Protein AF-A0A7S1D2Z5-F1 (afdb_monomer)

Organism: Cyclophora tenuis (NCBI:txid216820)

Nearest PDB structures (foldseek):
  6c48-assembly1_A  TM=4.213E-01  e=8.926E+00  Homo sapiens

Solvent-accessible surface area (backbone atoms only — not comparable to full-atom values): 9254 Å² total; per-residue (Å²): 135,87,83,85,79,87,79,80,78,85,65,81,76,76,74,76,70,76,60,89,83,61,48,77,68,58,61,50,58,77,81,32,56,73,66,57,48,54,48,51,55,48,51,49,52,51,30,54,52,50,31,56,73,47,68,26,44,66,89,79,50,59,74,92,82,38,74,61,78,97,43,58,59,60,38,33,72,69,55,29,50,51,55,49,52,52,53,51,50,48,51,49,55,46,53,52,47,51,51,51,27,61,76,70,75,51,88,59,70,66,57,46,48,59,72,36,46,75,70,46,44,64,59,51,54,52,49,51,56,51,51,54,50,51,50,47,64,76,67,57,70,81,73,78,77,74,81,85,76,129

Structure (mmCIF, N/CA/C/O backbone):
data_AF-A0A7S1D2Z5-F1
#
_entry.id   AF-A0A7S1D2Z5-F1
#
loop_
_atom_site.group_PDB
_atom_site.id
_atom_site.type_symbol
_atom_site.label_atom_id
_atom_site.label_alt_id
_atom_site.label_comp_id
_atom_site.label_asym_id
_atom_site.label_entity_id
_atom_site.label_seq_id
_atom_site.pdbx_PDB_ins_code
_atom_site.Cartn_x
_atom_site.Cartn_y
_atom_site.Cartn_z
_atom_site.occupancy
_atom_site.B_iso_or_equiv
_atom_site.auth_seq_id
_atom_site.auth_comp_id
_atom_site.auth_asym_id
_atom_site.auth_atom_id
_atom_site.pdbx_PDB_model_num
ATOM 1 N N . MET A 1 1 ? -11.275 -44.267 -6.913 1.00 51.56 1 MET A N 1
ATOM 2 C CA . MET A 1 1 ? -10.674 -42.922 -6.797 1.00 51.56 1 MET A CA 1
ATOM 3 C C . MET A 1 1 ? -10.886 -42.446 -5.372 1.00 51.56 1 MET A C 1
ATOM 5 O O . MET A 1 1 ? -12.015 -42.144 -5.008 1.00 51.56 1 MET A O 1
ATOM 9 N N . GLU A 1 2 ? -9.844 -42.473 -4.547 1.00 47.47 2 GLU A N 1
ATOM 10 C CA . GLU A 1 2 ? -9.917 -41.980 -3.168 1.00 47.47 2 GLU A CA 1
ATOM 11 C C . GLU A 1 2 ? -9.928 -40.450 -3.164 1.00 47.47 2 GLU A C 1
ATOM 13 O O . GLU A 1 2 ? -9.069 -39.804 -3.765 1.00 47.47 2 GLU A O 1
ATOM 18 N N . LYS A 1 3 ? -10.927 -39.862 -2.503 1.00 59.06 3 LYS A N 1
ATOM 19 C CA . LYS A 1 3 ? -10.987 -38.419 -2.275 1.00 59.06 3 LYS A CA 1
ATOM 20 C C . LYS A 1 3 ? -10.002 -38.087 -1.157 1.00 59.06 3 LYS A C 1
ATOM 22 O O . LYS A 1 3 ? -10.232 -38.454 -0.010 1.00 59.06 3 LYS A O 1
ATOM 27 N N . LYS A 1 4 ? -8.907 -37.401 -1.488 1.00 60.59 4 LYS A N 1
ATOM 28 C CA . LYS A 1 4 ? -8.026 -36.801 -0.481 1.00 60.59 4 LYS A CA 1
ATOM 29 C C . LYS A 1 4 ? -8.764 -35.625 0.158 1.00 60.59 4 LYS A C 1
ATOM 31 O O . LYS A 1 4 ? -8.948 -34.594 -0.482 1.00 60.59 4 LYS A O 1
ATOM 36 N N . THR A 1 5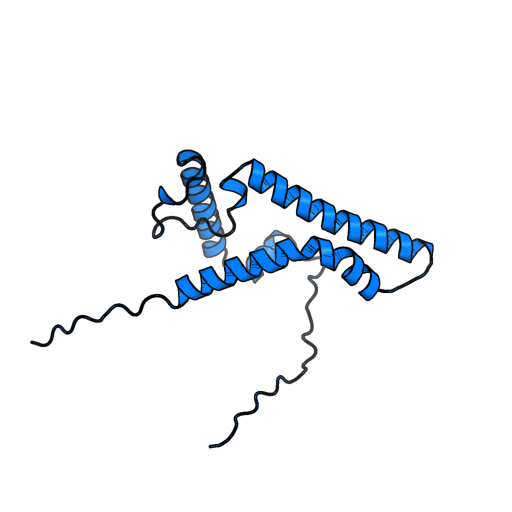 ? -9.200 -35.793 1.399 1.00 65.06 5 THR A N 1
ATOM 37 C CA . THR A 1 5 ? -9.743 -34.704 2.214 1.00 65.06 5 THR A CA 1
ATOM 38 C C . THR A 1 5 ? -8.579 -34.038 2.939 1.00 65.06 5 THR A C 1
ATOM 40 O O . THR A 1 5 ? -7.910 -34.680 3.744 1.00 65.06 5 THR A O 1
ATOM 43 N N . VAL A 1 6 ? -8.306 -32.770 2.631 1.00 55.84 6 VAL A N 1
ATOM 44 C CA . VAL A 1 6 ? -7.319 -31.962 3.360 1.00 55.84 6 VAL A CA 1
ATOM 45 C C . VAL A 1 6 ? -8.023 -31.359 4.572 1.00 55.84 6 VAL A C 1
ATOM 47 O O . VAL A 1 6 ? -8.890 -30.502 4.417 1.00 55.84 6 VAL A O 1
ATOM 50 N N . SER A 1 7 ? -7.685 -31.826 5.771 1.00 61.38 7 SER A N 1
ATOM 51 C CA . SER A 1 7 ? -8.104 -31.204 7.028 1.00 61.38 7 SER A CA 1
ATOM 52 C C . SER A 1 7 ? -6.986 -30.304 7.537 1.00 61.38 7 SER A C 1
ATOM 54 O O . SER A 1 7 ? -5.866 -30.767 7.742 1.00 61.38 7 SER A O 1
ATOM 56 N N . PHE A 1 8 ? -7.285 -29.029 7.760 1.00 58.56 8 PHE A N 1
ATOM 57 C CA . PHE A 1 8 ? -6.383 -28.135 8.475 1.00 58.56 8 PHE A CA 1
ATOM 58 C C . PHE A 1 8 ? -6.639 -28.323 9.967 1.00 58.56 8 PHE A C 1
ATOM 60 O O . PHE A 1 8 ? -7.719 -27.990 10.456 1.00 58.56 8 PHE A O 1
ATOM 67 N N . GLU A 1 9 ? -5.677 -28.899 10.684 1.00 57.34 9 GLU A N 1
ATOM 68 C CA . GLU A 1 9 ? -5.728 -28.926 12.141 1.00 57.34 9 GLU A CA 1
ATOM 69 C C . GLU A 1 9 ? -5.747 -27.482 12.642 1.00 57.34 9 GLU A C 1
ATOM 71 O O . GLU A 1 9 ? -4.842 -26.698 12.351 1.00 57.34 9 GLU A O 1
ATOM 76 N N . SER A 1 10 ? -6.798 -27.127 13.382 1.00 57.66 10 SER A N 1
ATOM 77 C CA . SER A 1 10 ? -6.947 -25.835 14.041 1.00 57.66 10 SER A CA 1
ATOM 78 C C . SER A 1 10 ? -5.989 -25.750 15.227 1.00 57.66 10 SER A C 1
ATOM 80 O O . SER A 1 10 ? -6.407 -25.705 16.384 1.00 57.66 10 SER A O 1
ATOM 82 N N . HIS A 1 11 ? -4.689 -25.766 14.957 1.00 53.03 11 HIS A N 1
ATOM 83 C CA . HIS A 1 11 ? -3.730 -25.292 15.932 1.00 53.03 11 HIS A CA 1
ATOM 84 C C . HIS A 1 11 ? -4.026 -23.806 16.120 1.00 53.03 11 HIS A C 1
ATOM 86 O O . HIS A 1 11 ? -4.082 -23.084 15.120 1.00 53.03 11 HIS A O 1
ATOM 92 N N . PRO A 1 12 ? -4.268 -23.325 17.352 1.00 54.00 12 PRO A N 1
ATOM 93 C CA . PRO A 1 12 ? -4.278 -21.898 17.592 1.00 54.00 12 PRO A CA 1
ATOM 94 C C . PRO A 1 12 ? -2.897 -21.411 17.177 1.00 54.00 12 PRO A C 1
ATOM 96 O O . PRO A 1 12 ? -1.914 -21.655 17.875 1.00 54.00 12 PRO A O 1
ATOM 99 N N . THR A 1 13 ? -2.804 -20.801 15.994 1.00 52.69 13 THR A N 1
ATOM 100 C CA . THR A 1 13 ? -1.597 -20.121 15.555 1.00 52.69 13 THR A CA 1
ATOM 101 C C . THR A 1 13 ? -1.352 -19.086 16.629 1.00 52.69 13 THR A C 1
ATOM 103 O O . THR A 1 13 ? -2.079 -18.095 16.714 1.00 52.69 13 THR A O 1
ATOM 106 N N . GLN A 1 14 ? -0.411 -19.367 17.527 1.00 47.81 14 GLN A N 1
ATOM 107 C CA . GLN A 1 14 ? 0.002 -18.420 18.535 1.00 47.81 14 GLN A CA 1
ATOM 108 C C . GLN A 1 14 ? 0.668 -17.305 17.742 1.00 47.81 14 GLN A C 1
ATOM 110 O O . GLN A 1 14 ? 1.832 -17.387 17.358 1.00 47.81 14 GLN A O 1
ATOM 115 N N . VAL A 1 15 ? -0.134 -16.309 17.371 1.00 53.56 15 VAL A N 1
ATOM 116 C CA . VAL A 1 15 ? 0.358 -15.104 16.733 1.00 53.56 15 VAL A CA 1
ATOM 117 C C . VAL A 1 15 ? 1.236 -14.477 17.796 1.00 53.56 15 VAL A C 1
ATOM 119 O O . VAL A 1 15 ? 0.736 -13.910 18.767 1.00 53.56 15 VAL A O 1
ATOM 122 N N . HIS A 1 16 ? 2.547 -14.657 17.660 1.00 51.16 16 HIS A N 1
ATOM 123 C CA . HIS A 1 16 ? 3.518 -13.936 18.457 1.00 51.16 16 HIS A CA 1
ATOM 124 C C . HIS A 1 16 ? 3.381 -12.466 18.068 1.00 51.16 16 HIS A C 1
ATOM 126 O O . HIS A 1 16 ? 4.008 -11.980 17.128 1.00 51.16 16 HIS A O 1
ATOM 132 N N . LEU A 1 17 ? 2.467 -11.774 18.749 1.00 58.22 17 LEU A N 1
ATOM 133 C CA . LEU A 1 17 ? 2.394 -10.327 18.717 1.00 58.22 17 LEU A CA 1
ATOM 134 C C . LEU A 1 17 ? 3.761 -9.836 19.181 1.00 58.22 17 LEU A C 1
ATOM 136 O O . LEU A 1 17 ? 4.251 -10.274 20.221 1.00 58.22 17 LEU A O 1
ATOM 140 N N . PHE A 1 18 ? 4.399 -9.008 18.353 1.00 62.69 18 PHE A N 1
ATOM 141 C CA . PHE A 1 18 ? 5.741 -8.511 18.627 1.00 62.69 18 PHE A CA 1
ATOM 142 C C . PHE A 1 18 ? 5.799 -7.955 20.045 1.00 62.69 18 PHE A C 1
ATOM 144 O O . PHE A 1 18 ? 4.998 -7.082 20.390 1.00 62.69 18 PHE A O 1
ATOM 151 N N . ASP A 1 19 ? 6.756 -8.439 20.835 1.00 70.44 19 ASP A N 1
ATOM 152 C CA . ASP A 1 19 ? 7.039 -7.827 22.122 1.00 70.44 19 ASP A CA 1
ATOM 153 C C . ASP A 1 19 ? 7.377 -6.344 21.875 1.00 70.44 19 ASP A C 1
ATOM 155 O O . ASP A 1 19 ? 8.113 -5.989 20.944 1.00 70.44 19 ASP A O 1
ATOM 159 N N . ALA A 1 20 ? 6.762 -5.461 22.662 1.00 73.62 20 ALA A N 1
ATOM 160 C CA . ALA A 1 20 ? 6.956 -4.019 22.559 1.00 73.62 20 ALA A CA 1
ATOM 161 C C . ALA A 1 20 ? 8.420 -3.619 22.819 1.00 73.62 20 ALA A C 1
ATOM 163 O O . ALA A 1 20 ? 8.822 -2.512 22.467 1.00 73.62 20 ALA A O 1
ATOM 164 N N . THR A 1 21 ? 9.207 -4.531 23.397 1.00 83.44 21 THR A N 1
ATOM 165 C CA . THR A 1 21 ? 10.645 -4.396 23.644 1.00 83.44 21 THR A CA 1
ATOM 166 C C . THR A 1 21 ? 11.508 -4.540 22.387 1.00 83.44 21 THR A C 1
ATOM 168 O O . THR A 1 21 ? 12.634 -4.050 22.381 1.00 83.44 21 THR A O 1
ATOM 171 N N . VAL A 1 22 ? 11.000 -5.159 21.312 1.00 81.00 22 VAL A N 1
ATOM 172 C CA . VAL A 1 22 ? 11.786 -5.420 20.097 1.00 81.00 22 VAL A CA 1
ATOM 173 C C . VAL A 1 22 ? 11.976 -4.133 19.300 1.00 81.00 22 VAL A C 1
ATOM 175 O O . VAL A 1 22 ? 11.009 -3.506 18.837 1.00 81.00 22 VAL A O 1
ATOM 178 N N . THR A 1 23 ? 13.236 -3.769 19.080 1.00 86.88 23 THR A N 1
ATOM 179 C CA . THR A 1 23 ? 13.613 -2.578 18.318 1.00 86.88 23 THR A CA 1
ATOM 180 C C . THR A 1 23 ? 13.203 -2.700 16.843 1.00 86.88 23 THR A C 1
ATOM 182 O O . THR A 1 23 ? 13.090 -3.803 16.295 1.00 86.88 23 THR A O 1
ATOM 185 N N . PRO A 1 24 ? 12.972 -1.578 16.137 1.00 79.56 24 PRO A N 1
ATOM 186 C CA . PRO A 1 24 ? 12.728 -1.599 14.695 1.00 79.56 24 PRO A CA 1
ATOM 187 C C . PRO A 1 24 ? 13.838 -2.298 13.896 1.00 79.56 24 PRO A C 1
ATOM 189 O O . PRO A 1 24 ? 13.572 -2.855 12.834 1.00 79.56 24 PRO A O 1
ATOM 192 N N . GLU A 1 25 ? 15.074 -2.255 14.386 1.00 81.25 25 GLU A N 1
ATOM 193 C CA . GLU A 1 25 ? 16.257 -2.880 13.795 1.00 81.25 25 GLU A CA 1
ATOM 194 C C . GLU A 1 25 ? 16.185 -4.401 13.914 1.00 81.25 25 GLU A C 1
ATOM 196 O O . GLU A 1 25 ? 16.324 -5.098 12.911 1.00 81.25 25 GLU A O 1
ATOM 201 N N . GLU A 1 26 ? 15.861 -4.909 15.101 1.00 81.31 26 GLU A N 1
ATOM 202 C CA . GLU A 1 26 ? 15.646 -6.339 15.331 1.00 81.31 26 GLU A CA 1
ATOM 203 C C . GLU A 1 26 ? 14.459 -6.854 14.517 1.00 81.31 26 GLU A C 1
ATOM 205 O O . GLU A 1 26 ? 14.572 -7.892 13.871 1.00 81.31 26 GLU A O 1
ATOM 210 N N . LYS A 1 27 ? 13.361 -6.084 14.428 1.00 79.19 27 LYS A N 1
ATOM 211 C CA . LYS A 1 27 ? 12.191 -6.431 13.596 1.00 79.19 27 LYS A CA 1
ATOM 212 C C . LYS A 1 27 ? 12.559 -6.720 12.140 1.00 79.19 27 LYS A C 1
ATOM 214 O O . LYS A 1 27 ? 11.940 -7.587 11.530 1.00 79.19 27 LYS A O 1
ATOM 219 N N . LYS A 1 28 ? 13.558 -6.027 11.581 1.00 77.56 28 LYS A N 1
ATOM 220 C CA . LYS A 1 28 ? 14.013 -6.235 10.193 1.00 77.56 28 LYS A CA 1
ATOM 221 C C . LYS A 1 28 ? 14.710 -7.588 10.016 1.00 77.56 28 LYS A C 1
ATOM 223 O O . LYS A 1 28 ? 14.502 -8.235 8.993 1.00 77.56 28 LYS A O 1
ATOM 228 N N . LEU A 1 29 ? 15.474 -8.022 11.020 1.00 79.69 29 LEU A N 1
ATOM 229 C CA . LEU A 1 29 ? 16.267 -9.256 10.989 1.00 79.69 29 LEU A CA 1
ATOM 230 C C . LEU A 1 29 ? 15.425 -10.539 11.045 1.00 79.69 29 LEU A C 1
ATOM 232 O O . LEU A 1 29 ? 15.912 -11.594 10.653 1.00 79.69 29 LEU A O 1
ATOM 236 N N . TYR A 1 30 ? 14.168 -10.467 11.494 1.00 81.19 30 TYR A N 1
ATOM 237 C CA . TYR A 1 30 ? 13.279 -11.639 11.515 1.00 81.19 30 TYR A CA 1
ATOM 238 C C . TYR A 1 30 ? 12.808 -12.076 10.126 1.00 81.19 30 TYR A C 1
ATOM 240 O O . TYR A 1 30 ? 12.455 -13.237 9.944 1.00 81.19 30 TYR A O 1
ATOM 248 N N . TRP A 1 31 ? 12.768 -11.154 9.161 1.00 81.31 31 TRP A N 1
ATOM 249 C CA . TRP A 1 31 ? 12.208 -11.414 7.830 1.00 81.31 31 TRP A CA 1
ATOM 250 C C . TRP A 1 31 ? 13.281 -11.539 6.754 1.00 81.31 31 TRP A C 1
ATOM 252 O O . TRP A 1 31 ? 13.083 -12.249 5.772 1.00 81.31 31 TRP A O 1
ATOM 262 N N . PHE A 1 32 ? 14.409 -10.849 6.930 1.00 86.19 32 PHE A N 1
ATOM 263 C CA . PHE A 1 32 ? 15.472 -10.777 5.937 1.00 86.19 32 PHE A CA 1
ATOM 264 C C . PHE A 1 32 ? 16.835 -10.866 6.608 1.00 86.19 32 PHE A C 1
ATOM 266 O O . PHE A 1 32 ? 17.053 -10.296 7.680 1.00 86.19 32 PHE A O 1
ATOM 273 N N . SER A 1 33 ? 17.790 -11.502 5.930 1.00 90.31 33 SER A N 1
ATOM 274 C CA . SER A 1 33 ? 19.190 -11.301 6.285 1.00 90.31 33 SER A CA 1
ATOM 275 C C . SER A 1 33 ? 19.574 -9.833 6.046 1.00 90.31 33 SER A C 1
ATOM 277 O O . SER A 1 33 ? 19.002 -9.163 5.181 1.00 90.31 33 SER A O 1
ATOM 279 N N . ASN A 1 34 ? 20.574 -9.323 6.775 1.00 88.56 34 ASN A N 1
ATOM 280 C CA . ASN A 1 34 ? 21.081 -7.961 6.552 1.00 88.56 34 ASN A CA 1
ATOM 281 C C . ASN A 1 34 ? 21.444 -7.719 5.080 1.00 88.56 34 ASN A C 1
ATOM 283 O O . ASN A 1 34 ? 21.098 -6.685 4.512 1.00 88.56 34 ASN A O 1
ATOM 287 N N . ARG A 1 35 ? 22.082 -8.708 4.446 1.00 93.44 35 ARG A N 1
ATOM 288 C CA . ARG A 1 35 ? 22.470 -8.646 3.036 1.00 93.44 35 ARG A CA 1
ATOM 289 C C . ARG A 1 35 ? 21.254 -8.504 2.115 1.00 93.44 35 ARG A C 1
ATOM 291 O O . ARG A 1 35 ? 21.265 -7.639 1.241 1.00 93.44 35 ARG A O 1
ATOM 298 N N . ASP A 1 36 ? 20.212 -9.310 2.310 1.00 92.06 36 ASP A N 1
ATOM 299 C CA . ASP A 1 36 ? 19.007 -9.269 1.464 1.00 92.06 36 ASP A CA 1
ATOM 300 C C . ASP A 1 36 ? 18.231 -7.964 1.660 1.00 92.06 36 ASP A C 1
ATOM 302 O O . ASP A 1 36 ? 17.703 -7.378 0.709 1.00 92.06 36 ASP A O 1
ATOM 306 N N . PHE A 1 37 ? 18.202 -7.454 2.892 1.00 88.50 37 PHE A N 1
ATOM 307 C CA . PHE A 1 37 ? 17.589 -6.168 3.193 1.00 88.50 37 PHE A CA 1
ATOM 308 C C . PHE A 1 37 ? 18.324 -5.003 2.511 1.00 88.50 37 PHE A C 1
ATOM 310 O O . PHE A 1 37 ? 17.697 -4.108 1.932 1.00 88.50 37 PHE A O 1
ATOM 317 N N . GLU A 1 38 ? 19.656 -4.997 2.549 1.00 92.75 38 GLU A N 1
ATOM 318 C CA . GLU A 1 38 ? 20.464 -3.978 1.878 1.00 92.75 38 GLU A CA 1
ATOM 319 C C . GLU A 1 38 ? 20.309 -4.040 0.358 1.00 92.75 38 GLU A C 1
ATOM 321 O O . GLU A 1 38 ? 20.128 -2.999 -0.290 1.00 92.75 38 GLU A O 1
ATOM 326 N N . GLN A 1 39 ? 20.327 -5.252 -0.200 1.00 93.88 39 GLN A N 1
ATOM 327 C CA . GLN A 1 39 ? 20.158 -5.487 -1.627 1.00 93.88 39 GLN A CA 1
ATOM 328 C C . GLN A 1 39 ? 18.770 -5.033 -2.096 1.00 93.88 39 GLN A C 1
ATOM 330 O O . GLN A 1 39 ? 18.678 -4.157 -2.956 1.00 93.88 39 GLN A O 1
ATOM 335 N N . SER A 1 40 ? 17.693 -5.478 -1.444 1.00 91.12 40 SER A N 1
ATOM 336 C CA . SER A 1 40 ? 16.327 -5.029 -1.760 1.00 91.12 40 SER A CA 1
ATOM 337 C C . SER A 1 40 ? 16.154 -3.512 -1.593 1.00 91.12 40 SER A C 1
ATOM 339 O O . SER A 1 40 ? 15.513 -2.846 -2.410 1.00 91.12 40 SER A O 1
ATOM 341 N N . SER A 1 41 ? 16.794 -2.907 -0.588 1.00 92.00 41 SER A N 1
ATOM 342 C CA . SER A 1 41 ? 16.807 -1.452 -0.405 1.00 92.00 41 SER A CA 1
ATOM 343 C C . SER A 1 41 ? 17.543 -0.711 -1.526 1.00 92.00 41 SER A C 1
ATOM 345 O O . SER A 1 41 ? 17.178 0.424 -1.866 1.00 92.00 41 SER A O 1
ATOM 347 N N . LYS A 1 42 ? 18.599 -1.302 -2.091 1.00 95.81 42 LYS A N 1
ATOM 348 C CA . LYS A 1 42 ? 19.309 -0.780 -3.265 1.00 95.81 42 LYS A CA 1
ATOM 349 C C . LYS A 1 42 ? 18.440 -0.914 -4.515 1.00 95.81 42 LYS A C 1
ATOM 351 O O . LYS A 1 42 ? 18.234 0.097 -5.187 1.00 95.81 42 LYS A O 1
ATOM 356 N N . ASP A 1 43 ? 17.856 -2.081 -4.753 1.00 95.06 43 ASP A N 1
ATOM 357 C CA . ASP A 1 43 ? 17.017 -2.369 -5.923 1.00 95.06 43 ASP A CA 1
ATOM 358 C C . ASP A 1 43 ? 15.773 -1.485 -5.960 1.00 95.06 43 ASP A C 1
ATOM 360 O O . ASP A 1 43 ? 15.478 -0.851 -6.977 1.00 95.06 43 ASP A O 1
ATOM 364 N N . ARG A 1 44 ? 15.129 -1.288 -4.804 1.00 95.38 44 ARG A N 1
ATOM 365 C CA . ARG A 1 44 ? 14.047 -0.311 -4.642 1.00 95.38 44 ARG A CA 1
ATOM 366 C C . ARG A 1 44 ? 14.479 1.090 -5.072 1.00 95.38 44 ARG A C 1
ATOM 368 O O . ARG A 1 44 ? 13.770 1.762 -5.817 1.00 95.38 44 ARG A O 1
ATOM 375 N N . ARG A 1 45 ? 15.635 1.571 -4.597 1.00 96.75 45 ARG A N 1
ATOM 376 C CA . ARG A 1 45 ? 16.129 2.921 -4.932 1.00 96.75 45 ARG A CA 1
ATOM 377 C C . ARG A 1 45 ? 16.436 3.057 -6.420 1.00 96.75 45 ARG A C 1
ATOM 379 O O . ARG A 1 45 ? 16.145 4.108 -6.991 1.00 96.75 45 ARG A O 1
ATOM 386 N N . MET A 1 46 ? 17.027 2.032 -7.031 1.00 97.50 46 MET A N 1
ATOM 387 C CA . MET A 1 46 ? 17.314 2.020 -8.466 1.00 97.50 46 MET A CA 1
ATOM 388 C C . MET A 1 46 ? 16.021 2.050 -9.281 1.00 97.50 46 MET A C 1
ATOM 390 O O . MET A 1 46 ? 15.877 2.921 -10.138 1.00 97.50 46 MET A O 1
ATOM 394 N N . THR A 1 47 ? 15.049 1.207 -8.935 1.00 96.56 47 THR A N 1
ATOM 395 C CA . THR A 1 47 ? 13.762 1.141 -9.634 1.00 96.56 47 THR A CA 1
ATOM 396 C C . THR A 1 47 ? 12.967 2.436 -9.504 1.00 96.56 47 THR A C 1
ATOM 398 O O . THR A 1 47 ? 12.499 2.975 -10.501 1.00 96.56 47 THR A O 1
ATOM 401 N N . VAL A 1 48 ? 12.894 3.036 -8.309 1.00 96.25 48 VAL A N 1
ATOM 402 C CA . VAL A 1 48 ? 12.232 4.344 -8.131 1.00 96.25 48 VAL A CA 1
ATOM 403 C C . VAL A 1 48 ? 12.902 5.433 -8.976 1.00 96.25 48 VAL A C 1
ATOM 405 O O . VAL A 1 48 ? 12.219 6.302 -9.520 1.00 96.25 48 VAL A O 1
ATOM 408 N N . ARG A 1 49 ? 14.236 5.419 -9.103 1.00 96.62 49 ARG A N 1
ATOM 409 C CA . ARG A 1 49 ? 14.946 6.366 -9.979 1.00 96.62 49 ARG A CA 1
ATOM 410 C C . ARG A 1 49 ? 14.609 6.128 -11.451 1.00 96.62 49 ARG A C 1
ATOM 412 O O . ARG A 1 49 ? 14.386 7.110 -12.156 1.00 96.62 49 ARG A O 1
ATOM 419 N N . ALA A 1 50 ? 14.558 4.873 -11.895 1.00 96.44 50 ALA A N 1
ATOM 420 C CA . ALA A 1 50 ? 14.174 4.509 -13.258 1.00 96.44 50 ALA A CA 1
ATOM 421 C C . ALA A 1 50 ? 12.732 4.945 -13.567 1.00 96.44 50 ALA A C 1
ATOM 423 O O . ALA A 1 50 ? 12.525 5.713 -14.504 1.00 96.44 50 ALA A O 1
ATOM 424 N N . LEU A 1 51 ? 11.769 4.605 -12.701 1.00 95.31 51 LEU A N 1
ATOM 425 C CA . LEU A 1 51 ? 10.365 5.021 -12.817 1.00 95.31 51 LEU A CA 1
ATOM 426 C C . LEU A 1 51 ? 10.217 6.540 -12.924 1.00 95.31 51 LEU A C 1
ATOM 428 O O . LEU A 1 51 ? 9.496 7.045 -13.779 1.00 95.31 51 LEU A O 1
ATOM 432 N N . ARG A 1 52 ? 10.935 7.302 -12.091 1.00 93.94 52 ARG A N 1
ATOM 433 C CA . ARG A 1 52 ? 10.898 8.772 -12.153 1.00 93.94 52 ARG A CA 1
ATOM 434 C C . ARG A 1 52 ? 11.431 9.316 -13.477 1.00 93.94 52 ARG A C 1
ATOM 436 O O . ARG A 1 52 ? 10.865 10.275 -13.994 1.00 93.94 52 ARG A O 1
ATOM 443 N N . ARG A 1 53 ? 12.499 8.725 -14.023 1.00 95.19 53 ARG A N 1
ATOM 444 C CA . ARG A 1 53 ? 13.046 9.108 -15.338 1.00 95.19 53 ARG A CA 1
ATOM 445 C C . ARG A 1 53 ? 12.065 8.789 -16.464 1.00 95.19 53 ARG A C 1
ATOM 447 O O . ARG A 1 53 ? 11.873 9.628 -17.335 1.00 95.19 53 ARG A O 1
ATOM 454 N N . ALA A 1 54 ? 11.391 7.646 -16.377 1.00 94.62 54 ALA A N 1
ATOM 455 C CA . ALA A 1 54 ? 10.320 7.233 -17.280 1.00 94.62 54 ALA A CA 1
ATOM 456 C C . ALA A 1 54 ? 8.987 7.972 -17.047 1.00 94.62 54 ALA A C 1
ATOM 458 O O . ALA A 1 54 ? 7.990 7.668 -17.689 1.00 94.62 54 ALA A O 1
ATOM 459 N N . ARG A 1 55 ? 8.936 8.940 -16.116 1.00 93.31 55 ARG A N 1
ATOM 460 C CA . ARG A 1 55 ? 7.714 9.676 -15.735 1.00 93.31 55 ARG A CA 1
ATOM 461 C C . ARG A 1 55 ? 6.552 8.764 -15.314 1.00 93.31 55 ARG A C 1
ATOM 463 O O . ARG A 1 55 ? 5.395 9.142 -15.462 1.00 93.31 55 ARG A O 1
ATOM 470 N N . GLY A 1 56 ? 6.87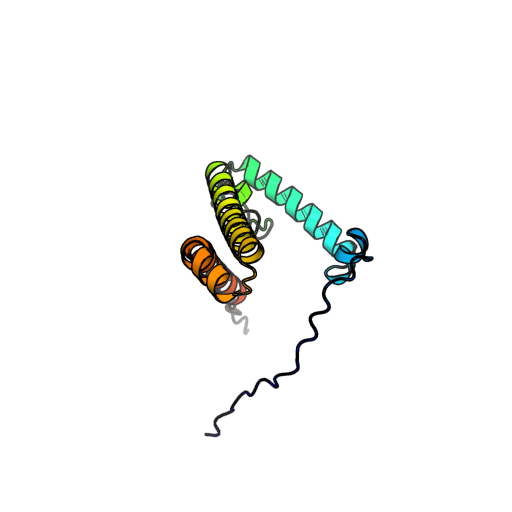9 7.604 -14.747 1.00 90.62 56 GLY A N 1
ATOM 471 C CA . GLY A 1 56 ? 5.918 6.619 -14.265 1.00 90.62 56 GLY A CA 1
ATOM 472 C C . GLY A 1 56 ? 5.423 5.617 -15.305 1.00 90.62 56 GLY A C 1
ATOM 473 O O . GLY A 1 56 ? 4.600 4.778 -14.954 1.00 90.62 56 GLY A O 1
ATOM 474 N N . ASP A 1 57 ? 5.917 5.684 -16.542 1.00 91.94 57 ASP A N 1
ATOM 475 C CA . ASP A 1 57 ? 5.599 4.709 -17.583 1.00 91.94 57 ASP A CA 1
ATOM 476 C C . ASP A 1 57 ? 6.436 3.435 -17.406 1.00 91.94 57 ASP A C 1
ATOM 478 O O . ASP A 1 57 ? 7.643 3.420 -17.653 1.00 91.94 57 ASP A O 1
ATOM 482 N N . GLU A 1 58 ? 5.789 2.365 -16.946 1.00 90.69 58 GLU A N 1
ATOM 483 C CA . GLU A 1 58 ? 6.435 1.071 -16.710 1.00 90.69 58 GLU A CA 1
ATOM 484 C C . GLU A 1 58 ? 6.865 0.372 -17.997 1.00 90.69 58 GLU A C 1
ATOM 486 O O . GLU A 1 58 ? 7.805 -0.413 -17.960 1.00 90.69 58 GLU A O 1
ATOM 491 N N . SER A 1 59 ? 6.233 0.678 -19.136 1.00 90.88 59 SER A N 1
ATOM 492 C CA . SER A 1 59 ? 6.580 0.055 -20.420 1.00 90.88 59 SER A CA 1
ATOM 493 C C . SER A 1 59 ? 7.977 0.444 -20.915 1.00 90.88 59 SER A C 1
ATOM 495 O O . SER A 1 59 ? 8.550 -0.234 -21.764 1.00 90.88 59 SER A O 1
ATOM 497 N N . LEU A 1 60 ? 8.542 1.523 -20.362 1.00 93.75 60 LEU A N 1
ATOM 498 C CA . LEU A 1 60 ? 9.891 2.002 -20.658 1.00 93.75 60 LEU A CA 1
ATOM 499 C C . LEU A 1 60 ? 10.965 1.367 -19.762 1.00 93.75 60 LEU A C 1
ATOM 501 O O . LEU A 1 60 ? 12.143 1.707 -19.897 1.00 93.75 60 LEU A O 1
ATOM 505 N N . LEU A 1 61 ? 10.582 0.516 -18.806 1.00 93.81 61 LEU A N 1
ATOM 506 C CA . LEU A 1 61 ? 11.512 -0.162 -17.909 1.00 93.81 61 LEU A CA 1
ATOM 507 C C . LEU A 1 61 ? 11.751 -1.594 -18.384 1.00 93.81 61 LEU A C 1
ATOM 509 O O . LEU A 1 61 ? 10.825 -2.307 -18.755 1.00 93.81 61 LEU A O 1
ATOM 513 N N . ASP A 1 62 ? 13.008 -2.024 -18.304 1.00 93.06 62 ASP A N 1
ATOM 514 C CA . ASP A 1 62 ? 13.367 -3.428 -18.468 1.00 93.06 62 ASP A CA 1
ATOM 515 C C . ASP A 1 62 ? 12.846 -4.242 -17.272 1.00 93.06 62 ASP A C 1
ATOM 517 O O . ASP A 1 62 ? 13.266 -4.025 -16.128 1.00 93.06 62 ASP A O 1
ATOM 521 N N . ALA A 1 63 ? 11.919 -5.162 -17.548 1.00 87.69 63 ALA A N 1
ATOM 522 C CA . ALA A 1 63 ? 11.267 -6.006 -16.553 1.00 87.69 63 ALA A CA 1
ATOM 523 C C . ALA A 1 63 ? 12.217 -7.034 -15.913 1.00 87.69 63 ALA A C 1
ATOM 525 O O . ALA A 1 63 ? 11.938 -7.500 -14.810 1.00 87.69 63 ALA A O 1
ATOM 526 N N . GLU A 1 64 ? 13.339 -7.371 -16.560 1.00 88.75 64 GLU A N 1
ATOM 527 C CA . GLU A 1 64 ? 14.356 -8.258 -15.978 1.00 88.75 64 GLU A CA 1
ATOM 528 C C . GLU A 1 64 ? 15.247 -7.516 -14.973 1.00 88.75 64 GLU A C 1
ATOM 530 O O . GLU A 1 64 ? 15.758 -8.104 -14.018 1.00 88.75 64 GLU A O 1
ATOM 535 N N . GLN A 1 65 ? 15.417 -6.204 -15.162 1.00 92.44 65 GLN A N 1
ATOM 536 C CA . GLN A 1 65 ? 16.302 -5.378 -14.343 1.00 92.44 65 GLN A CA 1
ATOM 537 C C . GLN A 1 65 ? 15.581 -4.659 -13.196 1.00 92.44 65 GLN A C 1
ATOM 539 O O . GLN A 1 65 ? 16.182 -4.401 -12.147 1.00 92.44 65 GLN A O 1
ATOM 544 N N . TYR A 1 66 ? 14.316 -4.288 -13.390 1.00 94.19 66 TYR A N 1
ATOM 545 C CA . TYR A 1 66 ? 13.566 -3.457 -12.453 1.00 94.19 66 TYR A CA 1
ATOM 546 C C . TYR A 1 66 ? 12.261 -4.122 -12.024 1.00 94.19 66 TYR A C 1
ATOM 548 O O . TYR A 1 66 ? 11.464 -4.559 -12.844 1.00 94.19 66 TYR A O 1
ATOM 556 N N . CYS A 1 67 ? 11.994 -4.099 -10.717 1.00 90.25 67 CYS A N 1
ATOM 557 C CA . CYS A 1 67 ? 10.730 -4.564 -10.153 1.00 90.25 67 CYS A CA 1
ATOM 558 C C . CYS A 1 67 ? 9.917 -3.372 -9.642 1.00 90.25 67 CYS A C 1
ATOM 560 O O . CYS A 1 67 ? 10.241 -2.774 -8.612 1.00 90.25 67 CYS A O 1
ATOM 562 N N . SER A 1 68 ? 8.871 -2.999 -10.379 1.00 90.50 68 SER A N 1
ATOM 563 C CA . SER A 1 68 ? 7.996 -1.874 -10.033 1.00 90.50 68 SER A CA 1
ATOM 564 C C . SER A 1 68 ? 6.846 -2.246 -9.086 1.00 90.50 68 SER A C 1
ATOM 566 O O . SER A 1 68 ? 6.158 -1.363 -8.565 1.00 90.50 68 SER A O 1
ATOM 568 N N . ARG A 1 69 ? 6.653 -3.542 -8.809 1.00 86.88 69 ARG A N 1
ATOM 569 C CA . ARG A 1 69 ? 5.638 -4.043 -7.872 1.00 86.88 69 ARG A CA 1
ATOM 570 C C . ARG A 1 69 ? 5.864 -3.497 -6.465 1.00 86.88 69 ARG A C 1
ATOM 572 O O . ARG A 1 69 ? 6.993 -3.394 -5.988 1.00 86.88 69 ARG A O 1
ATOM 579 N N . GLY A 1 70 ? 4.782 -3.096 -5.802 1.00 87.81 70 GLY A N 1
ATOM 580 C CA . GLY A 1 70 ? 4.833 -2.416 -4.505 1.00 87.81 70 GLY A CA 1
ATOM 581 C C . GLY A 1 70 ? 5.345 -0.969 -4.572 1.00 87.81 70 GLY A C 1
ATOM 582 O O . GLY A 1 70 ? 5.401 -0.282 -3.547 1.00 87.81 70 GLY A O 1
ATOM 583 N N . LEU A 1 71 ? 5.714 -0.479 -5.761 1.00 92.56 71 LEU A N 1
ATOM 584 C CA . LEU A 1 71 ? 6.178 0.885 -6.016 1.00 92.56 71 LEU A CA 1
ATOM 585 C C . LEU A 1 71 ? 5.172 1.682 -6.850 1.00 92.56 71 LEU A C 1
ATOM 587 O O . LEU A 1 71 ? 5.508 2.734 -7.390 1.00 92.56 71 LEU A O 1
ATOM 591 N N . GLU A 1 72 ? 3.909 1.259 -6.885 1.00 88.81 72 GLU A N 1
ATOM 592 C CA . GLU A 1 72 ? 2.871 1.858 -7.730 1.00 88.81 72 GLU A CA 1
ATOM 593 C C . GLU A 1 72 ? 2.597 3.318 -7.339 1.00 88.81 72 GLU A C 1
ATOM 595 O O . GLU A 1 72 ?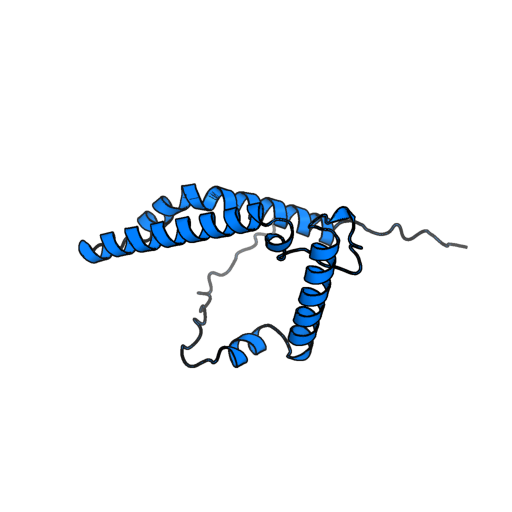 2.300 4.168 -8.173 1.00 88.81 72 GLU A O 1
ATOM 600 N N . SER A 1 73 ? 2.814 3.668 -6.067 1.00 91.19 73 SER A N 1
ATOM 601 C CA . SER A 1 73 ? 2.777 5.061 -5.591 1.00 91.19 73 SER A CA 1
ATOM 602 C C . SER A 1 73 ? 3.785 6.002 -6.279 1.00 91.19 73 SER A C 1
ATOM 604 O O . SER A 1 73 ? 3.659 7.223 -6.166 1.00 91.19 73 SER A O 1
ATOM 606 N N . TYR A 1 74 ? 4.781 5.463 -6.987 1.00 91.19 74 TYR A N 1
ATOM 607 C CA . TYR A 1 74 ? 5.758 6.223 -7.765 1.00 91.19 74 TYR A CA 1
ATOM 608 C C . TYR A 1 74 ? 5.420 6.304 -9.261 1.00 91.19 74 TYR A C 1
ATOM 610 O O . TYR A 1 74 ? 6.050 7.102 -9.952 1.00 91.19 74 TYR A O 1
ATOM 618 N N . GLN A 1 75 ? 4.422 5.555 -9.747 1.00 89.38 75 GLN A N 1
ATOM 619 C CA . GLN A 1 75 ? 3.937 5.639 -11.133 1.00 89.38 75 GLN A CA 1
ATOM 620 C C . GLN A 1 75 ? 3.187 6.955 -11.384 1.00 89.38 75 GLN A C 1
ATOM 622 O O . GLN A 1 75 ? 3.306 7.569 -12.435 1.00 89.38 75 GLN A O 1
ATOM 627 N N . SER A 1 76 ? 2.405 7.432 -10.411 1.00 91.50 76 SER A N 1
ATOM 628 C CA . SER A 1 76 ? 1.651 8.678 -10.565 1.00 91.50 76 SER A CA 1
ATOM 629 C C . SER A 1 76 ? 1.383 9.361 -9.231 1.00 91.50 76 SER A C 1
ATOM 631 O O . SER A 1 76 ? 0.969 8.736 -8.253 1.00 91.50 76 SER A O 1
ATOM 633 N N . ILE A 1 77 ? 1.549 10.687 -9.209 1.00 90.38 77 ILE A N 1
ATOM 634 C CA . ILE A 1 77 ? 1.215 11.524 -8.048 1.00 90.38 77 ILE A CA 1
ATOM 635 C C . ILE A 1 77 ? -0.271 11.385 -7.703 1.00 90.38 77 ILE A C 1
ATOM 637 O O . ILE A 1 77 ? -0.611 11.230 -6.531 1.00 90.38 77 ILE A O 1
ATOM 641 N N . ARG A 1 78 ? -1.150 11.388 -8.716 1.00 92.38 78 ARG A N 1
ATOM 642 C CA . ARG A 1 78 ? -2.600 11.236 -8.521 1.00 92.38 78 ARG A CA 1
ATOM 643 C C . ARG A 1 78 ? -2.934 9.875 -7.922 1.00 92.38 78 ARG A C 1
ATOM 645 O O . ARG A 1 78 ? -3.718 9.791 -6.984 1.00 92.38 78 ARG A O 1
ATOM 652 N N . PHE A 1 79 ? -2.289 8.823 -8.419 1.00 89.94 79 PHE A N 1
ATOM 653 C CA . PHE A 1 79 ? -2.490 7.473 -7.904 1.00 89.94 79 PHE A CA 1
ATOM 654 C C . PHE A 1 79 ? -2.027 7.340 -6.443 1.00 89.94 79 PHE A C 1
ATOM 656 O O . PHE A 1 79 ? -2.739 6.793 -5.603 1.00 89.94 79 PHE A O 1
ATOM 663 N N . ASN A 1 80 ? -0.881 7.930 -6.097 1.00 92.75 80 ASN A N 1
ATOM 664 C CA . ASN A 1 80 ? -0.405 7.989 -4.715 1.00 92.75 80 ASN A CA 1
ATOM 665 C C . ASN A 1 80 ? -1.368 8.754 -3.796 1.00 92.75 80 ASN A C 1
ATOM 667 O O . ASN A 1 80 ? -1.662 8.310 -2.687 1.00 92.75 80 ASN A O 1
ATOM 671 N N . GLN A 1 81 ? -1.880 9.900 -4.254 1.00 94.06 81 GLN A N 1
ATOM 672 C CA . GLN A 1 81 ? -2.878 10.672 -3.512 1.00 94.06 81 GLN A CA 1
ATOM 673 C C . GLN A 1 81 ? -4.143 9.846 -3.266 1.00 94.06 81 GLN A C 1
ATOM 675 O O . GLN A 1 81 ? -4.622 9.813 -2.135 1.00 94.06 81 GLN A O 1
ATOM 680 N N . HIS A 1 82 ? -4.625 9.124 -4.282 1.00 92.06 82 HIS A N 1
ATOM 681 C CA . HIS A 1 82 ? -5.771 8.226 -4.159 1.00 92.06 82 HIS A CA 1
ATOM 682 C C . HIS A 1 82 ? -5.522 7.118 -3.125 1.00 92.06 82 HIS A C 1
ATOM 684 O O . HIS A 1 82 ? -6.312 6.949 -2.199 1.00 92.06 82 HIS A O 1
ATOM 690 N N . LEU A 1 83 ? -4.378 6.426 -3.206 1.00 91.44 83 LEU A N 1
ATOM 691 C CA . LEU A 1 83 ? -3.982 5.405 -2.228 1.00 91.44 83 LEU A CA 1
ATOM 692 C C . LEU A 1 83 ? -3.943 5.948 -0.795 1.00 91.44 83 LEU A C 1
ATOM 694 O O . LEU A 1 83 ? -4.426 5.298 0.134 1.00 91.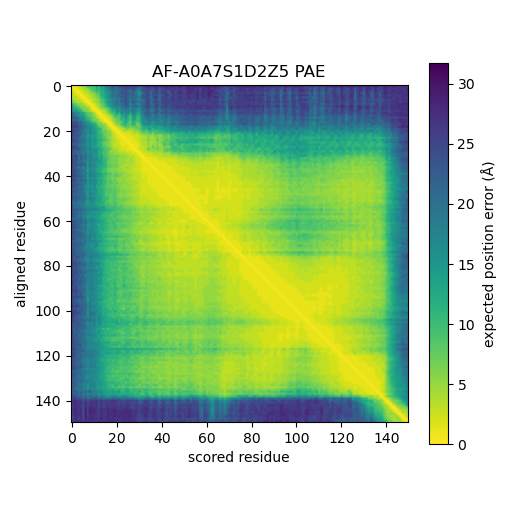44 83 LEU A O 1
ATOM 698 N N . LYS A 1 84 ? -3.360 7.136 -0.600 1.00 92.81 84 LYS A N 1
ATOM 699 C CA . LYS A 1 84 ? -3.286 7.778 0.718 1.00 92.81 84 LYS A CA 1
ATOM 700 C C . LYS A 1 84 ? -4.669 8.143 1.241 1.00 92.81 84 LYS A C 1
ATOM 702 O O . LYS A 1 84 ? -4.979 7.790 2.373 1.00 92.81 84 LYS A O 1
ATOM 707 N N . ALA A 1 85 ? -5.495 8.793 0.422 1.00 93.25 85 ALA A N 1
ATOM 708 C CA . ALA A 1 85 ? -6.854 9.172 0.794 1.00 93.25 85 ALA A CA 1
ATOM 709 C C . ALA A 1 85 ? -7.678 7.946 1.212 1.00 93.25 85 ALA A C 1
ATOM 711 O O . ALA A 1 85 ? -8.315 7.962 2.263 1.00 93.25 85 ALA A O 1
ATOM 712 N N . HIS A 1 86 ? -7.575 6.856 0.451 1.00 92.88 86 HIS A N 1
ATOM 713 C CA . HIS A 1 86 ? -8.257 5.602 0.743 1.00 92.88 86 HIS A CA 1
ATOM 714 C C . HIS A 1 86 ? -7.831 5.000 2.093 1.00 92.88 86 HIS A C 1
ATOM 716 O O . HIS A 1 86 ? -8.669 4.677 2.935 1.00 92.88 86 HIS A O 1
ATOM 722 N N . ARG A 1 87 ? -6.517 4.913 2.350 1.00 92.31 87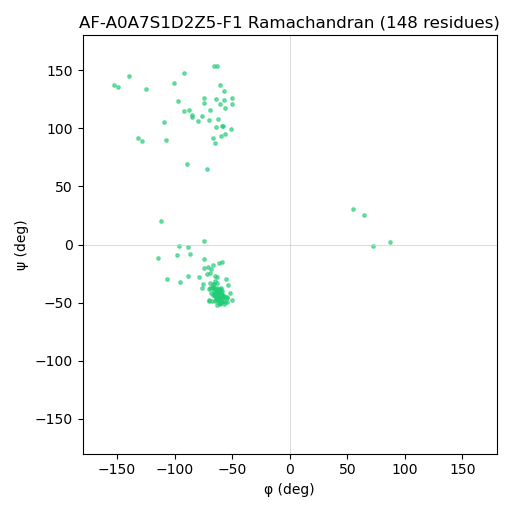 ARG A N 1
ATOM 723 C CA . ARG A 1 87 ? -5.975 4.436 3.638 1.00 92.31 87 ARG A CA 1
ATOM 724 C C . ARG A 1 87 ? -6.422 5.312 4.807 1.00 92.31 87 ARG A C 1
ATOM 726 O O . ARG A 1 87 ? -6.817 4.790 5.846 1.00 92.31 87 ARG A O 1
ATOM 733 N N . THR A 1 88 ? -6.378 6.632 4.636 1.00 95.25 88 THR A N 1
ATOM 734 C CA . THR A 1 88 ? -6.829 7.583 5.656 1.00 95.25 88 THR A CA 1
ATOM 735 C C . THR A 1 88 ? -8.323 7.448 5.933 1.00 95.25 88 THR A C 1
ATOM 737 O O . THR A 1 88 ? -8.711 7.511 7.095 1.00 95.25 88 THR A O 1
ATOM 740 N N . SER A 1 89 ? -9.148 7.224 4.906 1.00 95.19 89 SER A N 1
ATOM 741 C CA . SER A 1 89 ? -10.587 6.995 5.069 1.00 95.19 89 SER A CA 1
ATOM 742 C C . SER A 1 89 ? -10.860 5.761 5.925 1.00 95.19 89 SER A C 1
ATOM 744 O O . SER A 1 89 ? -11.575 5.865 6.913 1.00 95.19 89 SER A O 1
ATOM 746 N N . ILE A 1 90 ? -10.229 4.625 5.605 1.00 94.81 90 ILE A N 1
ATOM 747 C CA . ILE A 1 90 ? -10.362 3.384 6.386 1.00 94.81 90 ILE A CA 1
ATOM 748 C C . ILE A 1 90 ? -9.966 3.616 7.845 1.00 94.81 90 ILE A C 1
ATOM 750 O O . ILE A 1 90 ? -10.735 3.301 8.751 1.00 94.81 90 ILE A O 1
ATOM 754 N N . LEU A 1 91 ? -8.783 4.196 8.077 1.00 95.81 91 LEU A N 1
ATOM 755 C CA . LEU A 1 91 ? -8.288 4.449 9.428 1.00 95.81 91 LEU A CA 1
ATOM 756 C C . LEU A 1 91 ? -9.240 5.356 10.213 1.00 95.81 91 LEU A C 1
ATOM 758 O O . LEU A 1 91 ? -9.544 5.072 11.368 1.00 95.81 91 LEU A O 1
ATOM 762 N N . ARG A 1 92 ? -9.728 6.432 9.587 1.00 97.12 92 ARG A N 1
ATOM 763 C CA . ARG A 1 92 ? -10.674 7.353 10.216 1.00 97.12 92 ARG A CA 1
ATOM 764 C C . ARG A 1 92 ? -11.959 6.631 10.616 1.00 97.12 92 ARG A C 1
ATOM 766 O O . ARG A 1 92 ? -12.351 6.744 11.770 1.00 97.12 92 ARG A O 1
ATOM 773 N N . THR A 1 93 ? -12.553 5.851 9.715 1.00 96.38 93 THR A N 1
ATOM 774 C CA . THR A 1 93 ? -13.777 5.087 9.994 1.00 96.38 93 THR A CA 1
ATOM 775 C C . THR A 1 93 ? -13.588 4.101 11.147 1.00 96.38 93 THR A C 1
ATOM 777 O O . THR A 1 93 ? -14.447 4.017 12.021 1.00 96.38 93 THR A O 1
ATOM 780 N N . VAL A 1 94 ? -12.449 3.395 11.198 1.00 96.88 94 VAL A N 1
ATOM 781 C CA . VAL A 1 94 ? -12.122 2.499 12.321 1.00 96.88 94 VAL A CA 1
ATOM 782 C C . VAL A 1 94 ? -12.057 3.274 13.634 1.00 96.88 94 VAL A C 1
ATOM 784 O O . VAL A 1 94 ? -12.701 2.884 14.604 1.00 96.88 94 VAL A O 1
ATOM 787 N N . LEU A 1 95 ? -11.302 4.375 13.671 1.00 96.94 95 LEU A N 1
ATOM 788 C CA . LEU A 1 95 ? -11.095 5.155 14.893 1.00 96.94 95 LEU A CA 1
ATOM 789 C C . LEU A 1 95 ? -12.384 5.826 15.384 1.00 96.94 95 LEU A C 1
ATOM 791 O O . LEU A 1 95 ? -12.616 5.896 16.590 1.00 96.94 95 LEU A O 1
ATOM 795 N N . GLU A 1 96 ? -13.225 6.315 14.473 1.00 97.62 96 GLU A N 1
ATOM 796 C CA . GLU A 1 96 ? -14.524 6.907 14.803 1.00 97.62 96 GLU A CA 1
ATOM 797 C C . GLU A 1 96 ? -15.469 5.874 15.421 1.00 97.62 96 GLU A C 1
ATOM 799 O O . GLU A 1 96 ? -16.063 6.137 16.469 1.00 97.62 96 GLU A O 1
ATOM 804 N N . GLU A 1 97 ? -15.552 4.679 14.833 1.00 97.62 97 GLU A N 1
ATOM 805 C CA . GLU A 1 97 ? -16.400 3.611 15.360 1.00 97.62 97 GLU A CA 1
ATOM 806 C C . GLU A 1 97 ? -15.869 3.070 16.693 1.00 97.62 97 GLU A C 1
ATOM 808 O O . GLU A 1 97 ? -16.636 2.914 17.642 1.00 97.62 97 GLU A O 1
ATOM 813 N N . GLN A 1 98 ? -14.552 2.885 16.829 1.00 97.69 98 GLN A N 1
ATOM 814 C CA . GLN A 1 98 ? -13.932 2.530 18.110 1.00 97.69 98 GLN A CA 1
ATOM 815 C C . GLN A 1 98 ? -14.221 3.580 19.186 1.00 97.69 98 GLN A C 1
ATOM 817 O O . GLN A 1 98 ? -14.594 3.238 20.307 1.00 97.69 98 GLN A O 1
ATOM 822 N N . LYS A 1 99 ? -14.103 4.872 18.855 1.00 97.88 99 LYS A N 1
ATOM 823 C CA . LYS A 1 99 ? -14.422 5.964 19.783 1.00 97.88 99 LYS A CA 1
ATOM 824 C C . LYS A 1 99 ? -15.892 5.927 20.212 1.00 97.88 99 LYS A C 1
ATOM 826 O O . LYS A 1 99 ? -16.173 6.117 21.395 1.00 97.88 99 LYS A O 1
ATOM 831 N N . ARG A 1 100 ? -16.818 5.665 19.282 1.00 98.19 100 ARG A N 1
ATOM 832 C CA . ARG A 1 100 ? -18.253 5.517 19.571 1.00 98.19 100 ARG A CA 1
ATOM 833 C C . ARG A 1 100 ? -18.516 4.335 20.505 1.00 98.19 100 ARG A C 1
ATOM 835 O O . ARG A 1 100 ? -19.221 4.500 21.497 1.00 98.19 100 ARG A O 1
ATOM 842 N N . GLN A 1 101 ? -17.937 3.171 20.215 1.00 98.12 101 GLN A N 1
ATOM 843 C CA . GLN A 1 101 ? -18.086 1.972 21.042 1.00 98.12 101 GLN A CA 1
A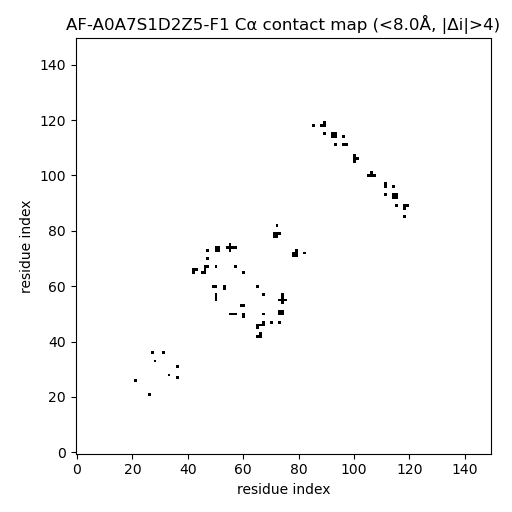TOM 844 C C . GLN A 1 101 ? -17.536 2.183 22.453 1.00 98.12 101 GLN A C 1
ATOM 846 O O . GLN A 1 101 ? -18.242 1.908 23.421 1.00 98.12 101 GLN A O 1
ATOM 851 N N . ASN A 1 102 ? -16.355 2.793 22.574 1.00 98.06 102 ASN A N 1
ATOM 852 C CA . ASN A 1 102 ? -15.756 3.136 23.864 1.00 98.06 102 ASN A CA 1
ATOM 853 C C . ASN A 1 102 ? -16.651 4.070 24.690 1.00 98.06 102 ASN A C 1
ATOM 855 O O . ASN A 1 102 ? -16.813 3.862 25.888 1.00 98.06 102 ASN A O 1
ATOM 859 N N . HIS A 1 103 ? -17.257 5.083 24.062 1.00 98.25 103 HIS A N 1
ATOM 860 C CA . HIS A 1 103 ? -18.159 6.008 24.754 1.00 98.25 103 HIS A CA 1
ATOM 861 C C . HIS A 1 103 ? -19.437 5.327 25.272 1.00 98.25 103 HIS A C 1
ATOM 863 O O . HIS A 1 103 ? -19.974 5.732 26.297 1.00 98.25 103 HIS A O 1
ATOM 869 N N . LEU A 1 104 ? -19.909 4.290 24.578 1.00 98.12 104 LEU A N 1
ATOM 870 C CA . LEU A 1 104 ? -21.129 3.555 24.920 1.00 98.12 104 LEU A CA 1
ATOM 871 C C . LEU A 1 104 ? -20.870 2.277 25.736 1.00 98.12 104 LEU A C 1
ATOM 873 O O . LEU A 1 104 ? -21.822 1.576 26.066 1.00 98.12 104 LEU A O 1
ATOM 877 N N . GLY A 1 105 ? -19.608 1.943 26.031 1.00 97.56 105 GLY A N 1
ATOM 878 C CA . GLY A 1 105 ? -19.242 0.682 26.686 1.00 97.56 105 GLY A CA 1
ATOM 879 C C . GLY A 1 105 ? -19.545 -0.567 25.846 1.00 97.56 105 GLY A C 1
ATOM 880 O O . GLY A 1 105 ? -19.772 -1.639 26.399 1.00 97.56 105 GLY A O 1
ATOM 881 N N . ILE A 1 106 ? -19.587 -0.433 24.517 1.00 97.56 106 ILE A N 1
ATOM 882 C CA . ILE A 1 106 ? -19.841 -1.527 23.570 1.00 97.56 106 ILE A CA 1
ATOM 883 C C . ILE A 1 106 ? -18.503 -2.146 23.143 1.00 97.56 106 ILE A C 1
ATOM 885 O O . ILE A 1 106 ? -17.505 -1.444 23.019 1.00 97.56 106 ILE A O 1
ATOM 889 N N . ASN A 1 107 ? -18.490 -3.453 22.872 1.00 96.94 107 ASN A N 1
ATOM 890 C CA . ASN A 1 107 ? -17.387 -4.139 22.198 1.00 96.94 107 ASN A CA 1
ATOM 891 C C . ASN A 1 107 ? -17.958 -5.025 21.078 1.00 96.94 107 ASN A C 1
ATOM 893 O O . ASN A 1 107 ? -18.357 -6.162 21.324 1.00 96.94 107 ASN A O 1
ATOM 897 N N . ASP A 1 108 ? -18.059 -4.472 19.867 1.00 97.25 108 ASP A N 1
ATOM 898 C CA . ASP A 1 108 ? -18.585 -5.151 18.677 1.00 97.25 108 ASP A CA 1
ATOM 899 C C . ASP A 1 108 ? -17.590 -5.013 17.502 1.00 97.25 108 ASP A C 1
ATOM 901 O O . ASP A 1 108 ? -17.679 -4.065 16.706 1.00 97.25 108 ASP A O 1
ATOM 905 N N . PRO A 1 109 ? -16.633 -5.952 17.359 1.00 95.00 109 PRO A N 1
ATOM 906 C CA . PRO A 1 109 ? -15.673 -5.934 16.255 1.00 95.00 109 PRO A CA 1
ATOM 907 C C . PRO A 1 109 ? -16.337 -6.135 14.884 1.00 95.00 109 PRO A C 1
ATOM 909 O O . PRO A 1 109 ? -15.842 -5.622 13.877 1.00 95.00 109 PRO A O 1
ATOM 912 N N . GLU A 1 110 ? -17.481 -6.822 14.826 1.00 97.19 110 GLU A N 1
ATOM 913 C CA . GLU A 1 110 ? -18.222 -7.030 13.582 1.00 97.19 110 GLU A CA 1
ATOM 914 C C . GLU A 1 110 ? -18.842 -5.729 13.071 1.00 97.19 110 GLU A C 1
ATOM 916 O O . GLU A 1 110 ? -18.903 -5.504 11.861 1.00 97.19 110 GLU A O 1
ATOM 921 N N . CYS A 1 111 ? -19.253 -4.831 13.967 1.00 95.31 111 CYS A N 1
ATOM 922 C CA . CYS A 1 111 ? -19.695 -3.497 13.578 1.00 95.31 111 CYS A CA 1
ATOM 923 C C . CYS A 1 111 ? -18.569 -2.696 12.907 1.00 95.31 111 CYS A C 1
ATOM 925 O O . CYS A 1 111 ? -18.786 -2.169 11.817 1.00 95.31 111 CYS A O 1
ATOM 927 N N . ILE A 1 112 ? -17.353 -2.692 13.472 1.00 95.81 112 ILE A N 1
ATOM 928 C CA . ILE A 1 112 ? -16.181 -2.044 12.850 1.00 95.81 112 ILE A CA 1
ATOM 929 C C . ILE A 1 112 ? -15.914 -2.644 11.466 1.00 95.81 112 ILE A C 1
ATOM 931 O O . ILE A 1 112 ? -15.736 -1.908 10.491 1.00 95.81 112 ILE A O 1
ATOM 935 N N . ARG A 1 113 ? -15.936 -3.980 11.359 1.00 94.75 113 ARG A N 1
ATOM 936 C CA . ARG A 1 113 ? -15.740 -4.684 10.086 1.00 94.75 113 ARG A CA 1
ATOM 937 C C . ARG A 1 113 ? -16.768 -4.248 9.042 1.00 94.75 113 ARG A C 1
ATOM 939 O O . ARG A 1 113 ? -16.381 -3.912 7.926 1.00 94.75 113 ARG A O 1
ATOM 946 N N . ARG A 1 114 ? -18.060 -4.221 9.392 1.00 95.44 114 ARG A N 1
ATOM 947 C CA . ARG A 1 114 ? -19.141 -3.784 8.489 1.00 95.44 114 ARG A CA 1
ATOM 948 C C . ARG A 1 114 ? -18.967 -2.331 8.045 1.00 95.44 114 ARG A C 1
ATOM 950 O O . ARG A 1 114 ? -19.120 -2.055 6.860 1.00 95.44 114 ARG A O 1
ATOM 957 N N . SER A 1 115 ? -18.595 -1.433 8.958 1.00 93.81 115 SER A N 1
ATOM 958 C CA . SER A 1 115 ? -18.379 -0.011 8.655 1.00 93.81 115 SER A CA 1
ATOM 959 C C . SER A 1 115 ? -17.240 0.218 7.659 1.00 93.81 115 SER A C 1
ATOM 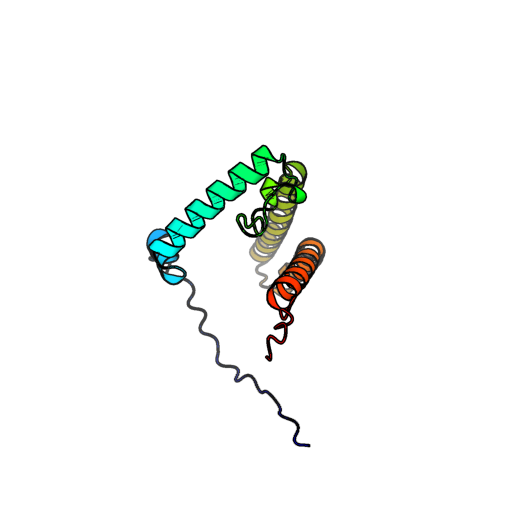961 O O . SER A 1 115 ? -17.304 1.129 6.837 1.00 93.81 115 SER A O 1
ATOM 963 N N . VAL A 1 116 ? -16.202 -0.621 7.700 1.00 95.12 116 VAL A N 1
ATOM 964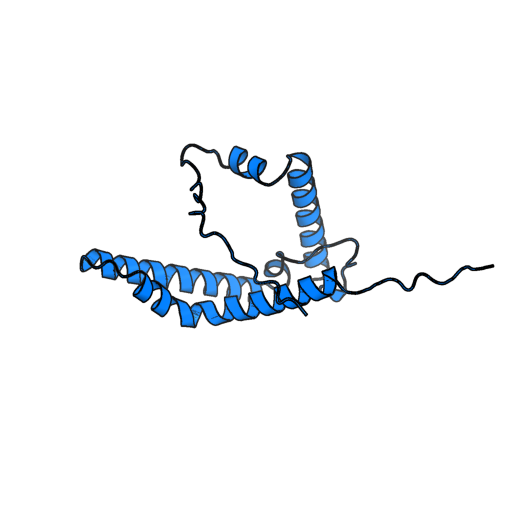 C CA . VAL A 1 116 ? -15.050 -0.519 6.793 1.00 95.12 116 VAL A CA 1
ATOM 965 C C . VAL A 1 116 ? -15.256 -1.293 5.493 1.00 95.12 116 VAL A C 1
ATOM 967 O O . VAL A 1 116 ? -14.691 -0.893 4.479 1.00 95.12 116 VAL A O 1
ATOM 970 N N . ALA A 1 117 ? -16.069 -2.357 5.489 1.00 93.94 117 ALA A N 1
ATOM 971 C CA . ALA A 1 117 ? -16.191 -3.299 4.373 1.00 93.94 117 ALA A CA 1
ATOM 972 C C . ALA A 1 117 ? -16.426 -2.615 3.015 1.00 93.94 117 ALA A C 1
ATOM 974 O O . ALA A 1 117 ? -15.716 -2.906 2.051 1.00 93.94 117 ALA A O 1
ATOM 975 N N . CYS A 1 118 ? -17.364 -1.664 2.957 1.00 88.00 118 CYS A N 1
ATOM 976 C CA . CYS A 1 118 ? -17.677 -0.928 1.730 1.00 88.00 118 CYS A CA 1
ATOM 977 C C . CYS A 1 118 ? -16.489 -0.095 1.232 1.00 88.00 118 CYS A C 1
ATOM 979 O O . CYS A 1 118 ? -16.248 -0.012 0.032 1.00 88.00 118 CYS A O 1
ATOM 981 N N . ILE A 1 119 ? -15.726 0.500 2.151 1.00 90.19 119 ILE A N 1
ATOM 982 C CA . ILE A 1 119 ? -14.562 1.327 1.823 1.00 90.19 119 ILE A CA 1
ATOM 983 C C . ILE A 1 119 ? -13.388 0.428 1.428 1.00 90.19 119 ILE A C 1
ATOM 985 O O . ILE A 1 119 ? -12.656 0.746 0.508 1.00 90.19 119 ILE A O 1
ATOM 989 N N . SER A 1 120 ? -13.198 -0.724 2.071 1.00 91.75 120 SER A N 1
ATOM 990 C CA . SER A 1 120 ? -12.087 -1.627 1.754 1.00 91.75 120 SER A CA 1
ATOM 991 C C . SER A 1 120 ? -12.257 -2.411 0.451 1.00 91.75 120 SER A C 1
ATOM 993 O O . SER A 1 120 ? -11.277 -2.994 -0.006 1.00 91.75 120 SER A O 1
ATOM 995 N N . MET A 1 121 ? -13.449 -2.422 -0.156 1.00 92.12 121 MET A N 1
ATOM 996 C CA . MET A 1 121 ? -13.755 -3.219 -1.351 1.00 92.12 121 MET A CA 1
ATOM 997 C C . MET A 1 121 ? -12.780 -2.954 -2.504 1.00 92.12 121 MET A C 1
ATOM 999 O O . MET A 1 121 ? -12.209 -3.895 -3.045 1.00 92.12 121 MET A O 1
ATOM 1003 N N . TRP A 1 122 ? -12.484 -1.683 -2.786 1.00 90.50 122 TRP A N 1
ATOM 1004 C CA . TRP A 1 122 ? -11.509 -1.305 -3.814 1.00 90.50 122 TRP A CA 1
ATOM 1005 C C . TRP A 1 122 ? -10.106 -1.873 -3.539 1.00 90.50 122 TRP A C 1
ATOM 1007 O O . TRP A 1 122 ? -9.416 -2.328 -4.450 1.00 90.50 122 TRP A O 1
ATOM 1017 N N . SER A 1 123 ? -9.673 -1.884 -2.272 1.00 88.56 123 SER A N 1
ATOM 1018 C CA . SER A 1 123 ? -8.395 -2.497 -1.890 1.00 88.56 123 SER A CA 1
ATOM 1019 C C . SER A 1 123 ? -8.404 -4.012 -2.108 1.00 88.56 123 SER A C 1
ATOM 1021 O O . SER A 1 123 ? -7.378 -4.563 -2.499 1.00 88.56 123 SER A O 1
ATOM 1023 N N . CYS A 1 124 ? -9.531 -4.679 -1.841 1.00 90.94 124 CYS A N 1
ATOM 1024 C CA . CYS A 1 124 ? -9.690 -6.119 -2.046 1.00 90.94 124 CYS A CA 1
ATOM 1025 C C . CYS A 1 124 ? -9.652 -6.482 -3.532 1.00 90.94 124 CYS A C 1
ATOM 1027 O O . CYS A 1 124 ? -8.885 -7.361 -3.909 1.00 90.94 124 CYS A O 1
ATOM 1029 N N . GLU A 1 125 ? -10.415 -5.778 -4.370 1.00 92.81 125 GLU A N 1
ATOM 1030 C CA . GLU A 1 125 ? -10.403 -5.955 -5.829 1.00 92.81 125 GLU A CA 1
ATOM 1031 C C . GLU A 1 125 ? -8.992 -5.770 -6.383 1.00 92.81 125 GLU A C 1
ATOM 1033 O O . GLU A 1 125 ? -8.447 -6.660 -7.029 1.00 92.81 125 GLU A O 1
ATOM 1038 N N . ARG A 1 126 ? -8.329 -4.675 -6.000 1.00 88.88 126 ARG A N 1
ATOM 1039 C CA . ARG A 1 126 ? -6.945 -4.423 -6.402 1.00 88.88 126 ARG A CA 1
ATOM 1040 C C . ARG A 1 126 ? -5.986 -5.528 -5.951 1.00 88.88 126 ARG A C 1
ATOM 1042 O O . ARG A 1 126 ? -5.051 -5.853 -6.677 1.00 88.88 126 ARG A O 1
ATOM 1049 N N . ALA A 1 127 ? -6.152 -6.060 -4.742 1.00 90.00 127 ALA A N 1
ATOM 1050 C CA . ALA A 1 127 ? -5.307 -7.143 -4.249 1.00 90.00 127 ALA A CA 1
ATOM 1051 C C . ALA A 1 127 ? -5.504 -8.429 -5.067 1.00 90.00 127 ALA A C 1
ATOM 1053 O O . ALA A 1 127 ? -4.525 -9.116 -5.342 1.00 90.00 127 ALA A O 1
ATOM 1054 N N . LEU A 1 128 ? -6.738 -8.722 -5.489 1.00 93.31 128 LEU A N 1
ATOM 1055 C CA . LEU A 1 128 ? -7.037 -9.849 -6.374 1.00 93.31 128 LEU A CA 1
ATOM 1056 C C . LEU A 1 128 ? -6.424 -9.653 -7.763 1.00 93.31 128 LEU A C 1
ATOM 1058 O O . LEU A 1 128 ? -5.793 -10.577 -8.271 1.00 93.31 128 LEU A O 1
ATOM 1062 N N . ASP A 1 129 ? -6.529 -8.452 -8.335 1.00 90.62 129 ASP A N 1
ATOM 1063 C CA . ASP A 1 129 ? -5.906 -8.131 -9.625 1.00 90.62 129 ASP A CA 1
ATOM 1064 C C . ASP A 1 129 ? -4.384 -8.323 -9.574 1.00 90.62 129 ASP A C 1
ATOM 1066 O O . ASP A 1 129 ? -3.786 -8.917 -10.471 1.00 90.62 129 ASP A O 1
ATOM 1070 N N . LEU A 1 130 ? -3.743 -7.852 -8.499 1.00 87.00 130 LEU A N 1
ATOM 1071 C CA . LEU A 1 130 ? -2.306 -8.037 -8.291 1.00 87.00 130 LEU A CA 1
ATOM 1072 C C . LEU A 1 130 ? -1.947 -9.514 -8.110 1.00 87.00 130 LEU A C 1
ATOM 1074 O O . LEU A 1 130 ? -1.005 -9.980 -8.742 1.00 87.00 130 LEU A O 1
ATOM 1078 N N . ALA A 1 131 ? -2.721 -10.264 -7.323 1.00 89.06 131 ALA A N 1
ATOM 1079 C CA . ALA A 1 131 ? -2.491 -11.692 -7.126 1.00 89.06 131 ALA A CA 1
ATOM 1080 C C . ALA A 1 131 ? -2.623 -12.488 -8.435 1.00 89.06 131 ALA A C 1
ATOM 1082 O O . ALA A 1 131 ? -1.837 -13.402 -8.677 1.00 89.06 131 ALA A O 1
ATOM 1083 N N . ALA A 1 132 ? -3.575 -12.129 -9.302 1.00 88.81 132 ALA A N 1
ATOM 1084 C CA . ALA A 1 132 ? -3.719 -12.738 -10.621 1.00 88.81 132 ALA A CA 1
ATOM 1085 C C . ALA A 1 132 ? -2.492 -12.460 -11.504 1.00 88.81 132 ALA A C 1
ATOM 1087 O O . ALA A 1 132 ? -1.979 -13.364 -12.164 1.00 88.81 132 ALA A O 1
ATOM 1088 N N . LEU A 1 133 ? -1.974 -11.228 -11.483 1.00 85.06 133 LEU A N 1
ATOM 1089 C CA . LEU A 1 133 ? -0.743 -10.884 -12.197 1.00 85.06 133 LEU A CA 1
ATOM 1090 C C . LEU A 1 133 ? 0.468 -11.651 -11.651 1.00 85.06 133 LEU A C 1
ATOM 1092 O O . LEU A 1 133 ? 1.252 -12.175 -12.439 1.00 85.06 133 LEU A O 1
ATOM 1096 N N . ASP A 1 134 ? 0.596 -11.764 -10.330 1.00 84.56 134 ASP A N 1
ATOM 1097 C CA . ASP A 1 134 ? 1.679 -12.514 -9.688 1.00 84.56 134 ASP A CA 1
ATOM 1098 C C . ASP A 1 134 ? 1.604 -14.005 -10.041 1.00 84.56 134 ASP A C 1
ATOM 1100 O O . ASP A 1 134 ? 2.622 -14.626 -10.352 1.00 84.56 134 ASP A O 1
ATOM 1104 N N . GLN A 1 135 ? 0.395 -14.574 -10.083 1.00 86.19 135 GLN A N 1
ATOM 1105 C CA . GLN A 1 135 ? 0.167 -15.934 -10.563 1.00 86.19 135 GLN A CA 1
ATOM 1106 C C . GLN A 1 135 ? 0.634 -16.088 -12.019 1.00 86.19 135 GLN A C 1
ATOM 1108 O O . GLN A 1 135 ? 1.342 -17.042 -12.342 1.00 86.19 135 GLN A O 1
ATOM 1113 N N . HIS A 1 136 ? 0.294 -15.150 -12.903 1.00 84.19 136 HIS A N 1
ATOM 1114 C CA . HIS A 1 136 ? 0.756 -15.193 -14.290 1.00 84.19 136 HIS A CA 1
ATOM 1115 C C . HIS A 1 136 ? 2.281 -15.092 -14.411 1.00 84.19 136 HIS A C 1
ATOM 1117 O O . HIS A 1 136 ? 2.863 -15.844 -15.188 1.00 84.19 136 HIS A O 1
ATOM 1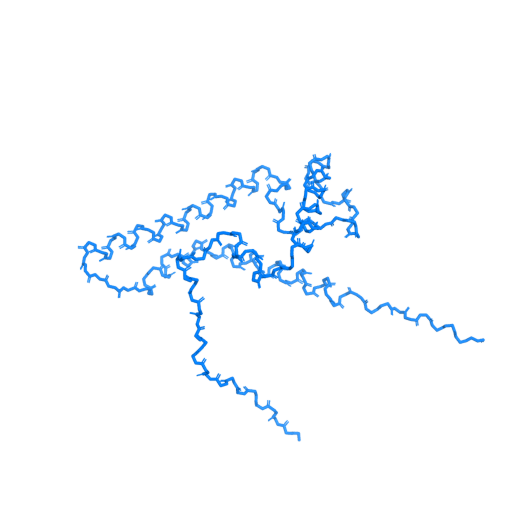123 N N . CYS A 1 137 ? 2.937 -14.233 -13.629 1.00 77.94 137 CYS A N 1
ATOM 1124 C CA . CYS A 1 137 ? 4.397 -14.122 -13.616 1.00 77.94 137 CYS A CA 1
ATOM 1125 C C . CYS A 1 137 ? 5.084 -15.378 -13.057 1.00 77.94 137 CYS A C 1
ATOM 1127 O O . CYS A 1 137 ? 6.164 -15.735 -13.517 1.00 77.94 137 CYS A O 1
ATOM 1129 N N . ALA A 1 138 ? 4.476 -16.054 -12.078 1.00 80.69 138 ALA A N 1
ATOM 1130 C CA . ALA A 1 138 ? 5.038 -17.264 -11.484 1.00 80.69 138 ALA A CA 1
ATOM 1131 C C . ALA A 1 138 ? 4.894 -18.504 -12.387 1.00 80.69 138 ALA A C 1
ATOM 1133 O O . ALA A 1 138 ? 5.762 -19.376 -12.363 1.00 80.69 138 ALA A O 1
ATOM 1134 N N . TYR A 1 139 ? 3.805 -18.602 -13.162 1.00 79.12 139 TYR A N 1
ATOM 1135 C CA . TYR A 1 139 ? 3.458 -19.813 -13.923 1.00 79.12 139 TYR A CA 1
ATOM 1136 C C . TYR A 1 139 ? 3.506 -19.659 -15.457 1.00 79.12 139 TYR A C 1
ATOM 1138 O O . TYR A 1 139 ? 3.453 -20.664 -16.165 1.00 79.12 139 TYR A O 1
ATOM 1146 N N . GLY A 1 140 ? 3.622 -18.444 -15.998 1.00 62.19 140 GLY A N 1
ATOM 1147 C CA . GLY A 1 140 ? 3.988 -18.207 -17.400 1.00 62.19 140 GLY A CA 1
ATOM 1148 C C . GLY A 1 140 ? 5.507 -18.057 -17.487 1.00 62.19 140 GLY A C 1
ATOM 1149 O O . GLY A 1 140 ? 6.060 -17.140 -16.905 1.00 62.19 140 GLY A O 1
ATOM 1150 N N . THR A 1 141 ? 6.297 -18.910 -18.134 1.00 54.44 141 THR A N 1
ATOM 1151 C CA . THR A 1 141 ? 6.065 -19.792 -19.282 1.00 54.44 141 THR A CA 1
ATOM 1152 C C . THR A 1 141 ? 6.984 -21.009 -19.095 1.00 54.44 141 THR A C 1
ATOM 1154 O O . THR A 1 141 ? 8.164 -20.796 -18.805 1.00 54.44 141 THR A O 1
ATOM 1157 N N . PRO A 1 142 ? 6.549 -22.268 -19.294 1.00 50.28 142 PRO A N 1
ATOM 1158 C CA . PRO A 1 142 ? 7.504 -23.329 -19.574 1.00 50.28 142 PRO A CA 1
ATOM 1159 C C . PRO A 1 142 ? 8.195 -22.958 -20.887 1.00 50.28 142 PRO A C 1
ATOM 1161 O O . PRO A 1 142 ? 7.568 -22.979 -21.948 1.00 50.28 142 PRO A O 1
ATOM 1164 N N . GLN A 1 143 ? 9.468 -22.558 -20.813 1.00 50.84 143 GLN A N 1
ATOM 1165 C CA . GLN A 1 143 ? 10.316 -22.490 -21.995 1.00 50.84 143 GLN A CA 1
ATOM 1166 C C . GLN A 1 143 ? 10.174 -23.830 -22.709 1.00 50.84 143 GLN A C 1
ATOM 1168 O O . GLN A 1 143 ? 10.432 -24.885 -22.125 1.00 50.84 143 GLN A O 1
ATOM 1173 N N . GLN A 1 144 ? 9.721 -23.776 -23.960 1.00 47.47 144 GLN A N 1
ATOM 1174 C CA . GLN A 1 144 ? 9.906 -24.857 -24.907 1.00 47.47 144 GLN A CA 1
ATOM 1175 C C . GLN A 1 144 ? 11.398 -25.191 -24.874 1.00 47.47 144 GLN A C 1
ATOM 1177 O O . GLN A 1 144 ? 12.210 -24.466 -25.447 1.00 47.47 144 GLN A O 1
ATOM 1182 N N . GLN A 1 145 ? 11.761 -26.246 -24.142 1.00 47.00 145 GLN A N 1
ATOM 1183 C CA . GLN A 1 145 ? 13.043 -26.909 -24.289 1.00 47.00 145 GLN A CA 1
ATOM 1184 C C . GLN A 1 145 ? 13.062 -27.383 -25.735 1.00 47.00 145 GLN A C 1
ATOM 1186 O O . GLN A 1 145 ? 12.471 -28.406 -26.079 1.00 47.00 145 GLN A O 1
ATOM 1191 N N . GLN A 1 146 ? 13.632 -26.550 -26.606 1.00 47.41 146 GLN A N 1
ATOM 1192 C CA . GLN A 1 146 ? 13.896 -26.918 -27.977 1.00 47.41 146 GLN A CA 1
ATOM 1193 C C . GLN A 1 146 ? 14.743 -28.179 -27.918 1.00 47.41 146 GLN A C 1
ATOM 1195 O O . GLN A 1 146 ? 15.831 -28.208 -27.347 1.00 47.41 146 GLN A O 1
ATOM 1200 N N . GLN A 1 147 ? 14.152 -29.232 -28.463 1.00 46.59 147 GLN A N 1
ATOM 1201 C CA . GLN A 1 147 ? 14.773 -30.501 -28.755 1.00 46.59 147 GLN A CA 1
ATOM 1202 C C . GLN A 1 147 ? 15.980 -30.240 -29.660 1.00 46.59 147 GLN A C 1
ATOM 1204 O O . GLN A 1 147 ? 15.851 -30.143 -30.875 1.00 46.59 147 GLN A O 1
ATOM 1209 N N . THR A 1 148 ? 17.163 -30.119 -29.071 1.00 52.91 148 THR A N 1
ATOM 1210 C CA . THR A 1 148 ? 18.427 -30.401 -29.749 1.00 52.91 148 THR A CA 1
ATOM 1211 C C . THR A 1 148 ? 18.756 -31.878 -29.542 1.00 52.91 148 THR A C 1
ATOM 1213 O O . THR A 1 148 ? 19.659 -32.245 -28.798 1.00 52.91 148 THR A O 1
ATOM 1216 N N . THR A 1 149 ? 17.971 -32.744 -30.181 1.00 57.72 149 THR A N 1
ATOM 1217 C CA . THR A 1 149 ? 18.367 -34.124 -30.506 1.00 57.72 149 THR A CA 1
ATOM 1218 C C . THR A 1 149 ? 18.601 -34.159 -32.012 1.00 57.72 149 THR A C 1
ATOM 1220 O O . THR A 1 149 ? 17.634 -34.061 -32.762 1.00 57.72 149 THR A O 1
ATOM 1223 N N . THR A 1 150 ? 19.831 -33.894 -32.445 1.00 60.38 150 THR A N 1
ATOM 1224 C CA . THR A 1 150 ? 20.916 -34.836 -32.805 1.00 60.38 150 THR A CA 1
ATOM 1225 C C . THR A 1 150 ? 21.008 -34.952 -34.318 1.00 60.38 150 THR A C 1
ATOM 1227 O O . THR A 1 150 ? 19.983 -35.300 -34.940 1.00 60.38 150 THR A O 1
#

Radius of gyration: 22.22 Å; Cα contacts (8 Å, |Δi|>4): 57; chains: 1; bounding box: 44×54×60 Å

Foldseek 3Di:
DDDDDDDDPPDPPPPCPDDPPQDPVNVVVVVDPPVVVVVVVVLVVVQLVVCVVVCLDCVSDDPVRHDCPVVNLSSDVVVVVVVVVLVVVLVVLLVVVVVVCVVVVHDDVVVNCVSNVVSCVVVVVVVVVVVVVVVCVVPPDPPPPPDPDD

Sequence (150 aa):
MEKKTVSFESHPTQVHLFDATVTPEEKKLYWFSNRDFEQSSKDRRMTVRALRRARGDESLLDAEQYCSRGLESYQSIRFNQHLKAHRTSILRTVLEEQKRQNHLGINDPECIRRSVACISMWSCERALDLAALDQHCAYGTPQQQQQTTT

Secondary structure (DSSP, 8-state):
----------------PPPTTS-HHHHHHTTS-HHHHHHHHHHHHHHHHHHHHTTT-GGGS-TTT---TT-GGGT-HHHHHHHHHHHHHHHHHHHHHHHHHHHHT---HHHHHHHHHHHHHHHHHHHHHHHHHHHHHHH-----------

pLDDT: mean 84.11, std 15.48, range [46.59, 98.25]

Mean predicted aligned error: 10.22 Å